Protein AF-A0A8I1YJJ6-F1 (afdb_monomer_lite)

Sequence (77 aa):
MSRDLEDILLVIDGRKEVVAEIQQADADIRQFIAEQFAPLLENPDFDHFLAGNIRGPEGRIDIVRERFVSISQGAGD

Radius of gyration: 12.19 Å; chains: 1; bounding box: 31×23×31 Å

Foldseek 3Di:
DVVVVLVVLCCLLVPPCVLVVLLPDDLVSLQVQLVVLVVLLVDPCNLVVLVVRDDDDPCSSVSSVVSSVSSNPSNDD

Structure (mmCIF, N/CA/C/O backbone):
data_AF-A0A8I1YJJ6-F1
#
_entry.id   AF-A0A8I1YJJ6-F1
#
loop_
_atom_site.group_PDB
_atom_site.id
_atom_site.type_symbol
_atom_site.label_atom_id
_atom_site.label_alt_id
_atom_site.label_comp_id
_atom_site.label_asym_id
_atom_site.label_entity_id
_atom_site.label_seq_id
_atom_site.pdbx_PDB_ins_code
_atom_site.Cartn_x
_atom_site.Cartn_y
_atom_site.Cartn_z
_atom_site.occupancy
_atom_site.B_iso_or_equiv
_atom_site.auth_seq_id
_atom_site.auth_comp_id
_atom_site.auth_asym_id
_atom_site.auth_atom_id
_atom_site.pdbx_PDB_model_num
ATOM 1 N N . MET A 1 1 ? 15.047 1.330 8.651 1.00 54.19 1 MET A N 1
ATOM 2 C CA . MET A 1 1 ? 13.767 1.875 8.160 1.00 54.19 1 MET A CA 1
ATOM 3 C C . MET A 1 1 ? 13.454 1.468 6.714 1.00 54.19 1 MET A C 1
ATOM 5 O O . MET A 1 1 ? 12.303 1.594 6.347 1.00 54.19 1 MET A O 1
ATOM 9 N N . SER A 1 2 ? 14.394 0.961 5.888 1.00 59.56 2 SER A N 1
ATOM 10 C CA . SER A 1 2 ? 14.050 0.451 4.537 1.00 59.56 2 SER A CA 1
ATOM 11 C C . SER A 1 2 ? 13.496 -0.979 4.529 1.00 59.56 2 SER A C 1
ATOM 13 O O . SER A 1 2 ? 12.740 -1.326 3.633 1.00 59.56 2 SER A O 1
ATOM 15 N N . ARG A 1 3 ? 13.853 -1.798 5.531 1.00 70.94 3 ARG A N 1
ATOM 16 C CA . ARG A 1 3 ? 13.477 -3.217 5.588 1.00 70.94 3 ARG A CA 1
ATOM 17 C C . ARG A 1 3 ? 11.974 -3.426 5.774 1.00 70.94 3 ARG A C 1
ATOM 19 O O . ARG A 1 3 ? 11.395 -4.220 5.054 1.00 70.94 3 ARG A O 1
ATOM 26 N N . ASP A 1 4 ? 11.344 -2.648 6.655 1.00 82.75 4 ASP A N 1
ATOM 27 C CA . ASP A 1 4 ? 9.906 -2.774 6.925 1.00 82.75 4 ASP A CA 1
ATOM 28 C C . ASP A 1 4 ? 9.058 -2.459 5.677 1.00 82.75 4 ASP A C 1
ATOM 30 O O . ASP A 1 4 ? 8.090 -3.156 5.390 1.00 82.75 4 ASP A O 1
ATOM 34 N N . LEU A 1 5 ? 9.454 -1.456 4.882 1.00 89.19 5 LEU A N 1
ATOM 35 C CA . LEU A 1 5 ? 8.767 -1.104 3.635 1.00 89.19 5 LEU A CA 1
ATOM 36 C C . LEU A 1 5 ? 9.025 -2.117 2.508 1.00 89.19 5 LEU A C 1
ATOM 38 O O . LEU A 1 5 ? 8.122 -2.397 1.723 1.00 89.19 5 LEU A O 1
ATOM 42 N N . GLU A 1 6 ? 10.234 -2.673 2.420 1.00 92.31 6 GLU A N 1
ATOM 43 C CA . GLU A 1 6 ? 10.560 -3.745 1.470 1.00 92.31 6 GLU A CA 1
ATOM 44 C C . GLU A 1 6 ? 9.767 -5.025 1.773 1.00 92.31 6 GLU A C 1
ATOM 46 O O . GLU A 1 6 ? 9.216 -5.637 0.857 1.00 92.31 6 GLU A O 1
ATOM 51 N N . ASP A 1 7 ? 9.615 -5.374 3.052 1.00 91.81 7 ASP A N 1
ATOM 52 C CA . ASP A 1 7 ? 8.795 -6.506 3.487 1.00 91.81 7 ASP A CA 1
ATOM 53 C C . ASP A 1 7 ? 7.302 -6.268 3.176 1.00 91.81 7 ASP A C 1
ATOM 55 O O . ASP A 1 7 ? 6.631 -7.156 2.639 1.00 91.81 7 ASP A O 1
ATOM 59 N N . ILE A 1 8 ? 6.786 -5.054 3.426 1.00 93.75 8 ILE A N 1
ATOM 60 C CA . ILE A 1 8 ? 5.425 -4.662 3.016 1.00 93.75 8 ILE A CA 1
ATOM 61 C C . ILE A 1 8 ? 5.270 -4.796 1.497 1.00 93.75 8 ILE A C 1
ATOM 63 O O . ILE A 1 8 ? 4.312 -5.413 1.031 1.00 93.75 8 ILE A O 1
ATOM 67 N N . LEU A 1 9 ? 6.216 -4.267 0.717 1.00 95.44 9 LEU A N 1
ATOM 68 C CA . LEU A 1 9 ? 6.188 -4.343 -0.742 1.00 95.44 9 LEU A CA 1
ATOM 69 C C . LEU A 1 9 ? 6.114 -5.794 -1.230 1.00 95.44 9 LEU A C 1
ATOM 71 O O . LEU A 1 9 ? 5.312 -6.093 -2.113 1.00 95.44 9 LEU A O 1
ATOM 75 N N . LEU A 1 10 ? 6.905 -6.694 -0.644 1.00 93.94 10 LEU A N 1
ATOM 76 C CA . LEU A 1 10 ? 6.925 -8.115 -0.997 1.00 93.94 10 LEU A CA 1
ATOM 77 C C . LEU A 1 10 ? 5.562 -8.785 -0.780 1.00 93.94 10 LEU A C 1
ATOM 79 O O . LEU A 1 10 ? 5.115 -9.568 -1.623 1.00 93.94 10 LEU A O 1
ATOM 83 N N . VAL A 1 11 ? 4.878 -8.448 0.315 1.00 95.12 11 VAL A N 1
ATOM 84 C CA . VAL A 1 11 ? 3.525 -8.947 0.599 1.00 95.12 11 VAL A CA 1
ATOM 85 C C . VAL A 1 11 ? 2.514 -8.366 -0.389 1.00 95.12 11 VAL A C 1
ATOM 87 O O . VAL A 1 11 ? 1.730 -9.122 -0.970 1.00 95.12 11 VAL A O 1
ATOM 90 N N . ILE A 1 12 ? 2.540 -7.048 -0.611 1.00 96.12 12 ILE A N 1
ATOM 91 C CA . ILE A 1 12 ? 1.586 -6.372 -1.500 1.00 96.12 12 ILE A CA 1
ATOM 92 C C . ILE A 1 12 ? 1.770 -6.792 -2.957 1.00 96.12 12 ILE A C 1
ATOM 94 O O . ILE A 1 12 ? 0.780 -6.951 -3.669 1.00 96.12 12 ILE A O 1
ATOM 98 N N . ASP A 1 13 ? 3.001 -7.021 -3.409 1.00 96.00 13 ASP A N 1
ATOM 99 C CA . ASP A 1 13 ? 3.288 -7.564 -4.733 1.00 96.00 13 ASP A CA 1
ATOM 100 C C . ASP A 1 13 ? 2.828 -9.030 -4.824 1.00 96.00 13 ASP A C 1
ATOM 102 O O . ASP A 1 13 ? 1.980 -9.385 -5.659 1.00 96.00 13 ASP A O 1
ATOM 106 N N . GLY A 1 14 ? 3.324 -9.881 -3.926 1.00 94.44 14 GLY A N 1
ATOM 107 C CA . GLY A 1 14 ? 3.180 -11.333 -4.010 1.00 94.44 14 GLY A CA 1
ATOM 108 C C . GLY A 1 14 ? 1.770 -11.873 -3.754 1.00 94.44 14 GLY A C 1
ATOM 109 O O . GLY A 1 14 ? 1.427 -12.932 -4.285 1.00 94.44 14 GLY A O 1
ATOM 110 N N . ARG A 1 15 ? 0.928 -11.164 -2.991 1.00 95.50 15 ARG A N 1
ATOM 111 C CA . ARG A 1 15 ? -0.395 -11.652 -2.566 1.00 95.50 15 ARG A CA 1
ATOM 112 C C . ARG A 1 15 ? -1.524 -10.849 -3.200 1.00 95.50 15 ARG A C 1
ATOM 114 O O . ARG A 1 15 ? -1.894 -9.776 -2.736 1.00 95.50 15 ARG A O 1
ATOM 121 N N . LYS A 1 16 ? -2.111 -11.384 -4.269 1.00 92.62 16 LYS A N 1
ATOM 122 C CA . LYS A 1 16 ? -3.177 -10.701 -5.025 1.00 92.62 16 LYS A CA 1
ATOM 123 C C . LYS A 1 16 ? -4.472 -10.499 -4.231 1.00 92.62 16 LYS A C 1
ATOM 125 O O . LYS A 1 16 ? -5.222 -9.581 -4.540 1.00 92.62 16 LYS A O 1
ATOM 130 N N . GLU A 1 17 ? -4.718 -11.329 -3.225 1.00 96.2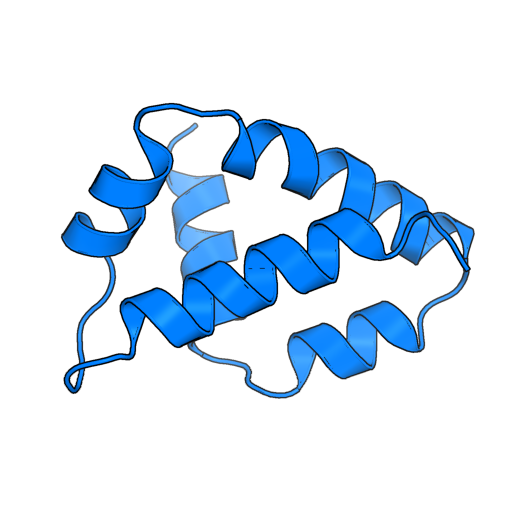5 17 GLU A N 1
ATOM 131 C CA . GLU A 1 17 ? -5.913 -11.303 -2.381 1.00 96.25 17 GLU A CA 1
ATOM 132 C C . GLU A 1 17 ? -5.833 -10.258 -1.259 1.00 96.25 17 GLU A C 1
ATOM 134 O O . GLU A 1 17 ? -6.859 -9.935 -0.668 1.00 96.25 17 GLU A O 1
ATOM 139 N N . VAL A 1 18 ? -4.644 -9.701 -0.980 1.00 95.94 18 VAL A N 1
ATOM 140 C CA . VAL A 1 18 ? -4.388 -8.886 0.222 1.00 95.94 18 VAL A CA 1
ATOM 141 C C . VAL A 1 18 ? -5.318 -7.680 0.342 1.00 95.94 18 VAL A C 1
ATOM 143 O O . VAL A 1 18 ? -5.783 -7.369 1.431 1.00 95.94 18 VAL A O 1
ATOM 146 N N . VAL A 1 19 ? -5.646 -7.031 -0.780 1.00 96.00 19 VAL A N 1
ATOM 147 C CA . VAL A 1 19 ? -6.572 -5.893 -0.781 1.00 96.00 19 VAL A CA 1
ATOM 148 C C . VAL A 1 19 ? -7.958 -6.349 -0.334 1.00 96.00 19 VAL A C 1
ATOM 150 O O . VAL A 1 19 ? -8.536 -5.740 0.554 1.00 96.00 19 VAL A O 1
ATOM 153 N N . ALA A 1 20 ? -8.475 -7.447 -0.890 1.00 95.88 20 ALA A N 1
ATOM 154 C CA . ALA A 1 20 ? -9.795 -7.961 -0.532 1.00 95.88 20 ALA A CA 1
ATOM 155 C C . ALA A 1 20 ? -9.861 -8.415 0.934 1.00 95.88 20 ALA A C 1
ATOM 157 O O . ALA A 1 20 ? -10.865 -8.187 1.600 1.00 95.88 20 ALA A O 1
ATOM 158 N N . GLU A 1 21 ? -8.790 -9.017 1.448 1.00 96.00 21 GLU A N 1
ATOM 159 C CA . GLU A 1 21 ? -8.698 -9.423 2.853 1.00 96.00 21 GLU A CA 1
ATOM 160 C C . GLU A 1 21 ? -8.692 -8.222 3.805 1.00 96.00 21 GLU A C 1
ATOM 162 O O . GLU A 1 21 ? -9.392 -8.248 4.812 1.00 96.00 21 GLU A O 1
ATOM 167 N N . ILE A 1 22 ? -7.961 -7.152 3.469 1.00 96.00 22 ILE A N 1
ATOM 168 C CA . ILE A 1 22 ? -7.969 -5.901 4.245 1.00 96.00 22 ILE A CA 1
ATOM 169 C C . ILE A 1 22 ? -9.364 -5.265 4.226 1.00 96.00 22 ILE A C 1
ATOM 171 O O . ILE A 1 22 ? -9.832 -4.784 5.253 1.00 96.00 22 ILE A O 1
ATOM 175 N N . GLN A 1 23 ? -10.056 -5.294 3.085 1.00 94.00 23 GLN A N 1
ATOM 176 C CA . GLN A 1 23 ? -11.410 -4.741 2.969 1.00 94.00 23 GLN A CA 1
ATOM 177 C C . GLN A 1 23 ? -12.459 -5.527 3.773 1.00 94.00 23 GLN A C 1
ATOM 179 O O . GLN A 1 23 ? -13.464 -4.954 4.189 1.00 94.00 23 G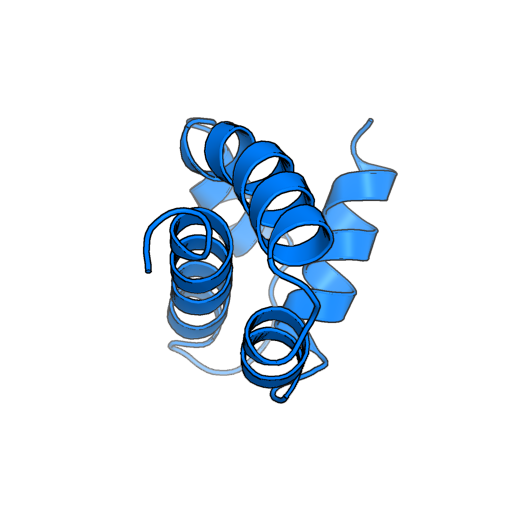LN A O 1
ATOM 184 N N . GLN A 1 24 ? -12.221 -6.822 4.002 1.00 95.69 24 GLN A N 1
ATOM 185 C CA . GLN A 1 24 ? -13.069 -7.697 4.820 1.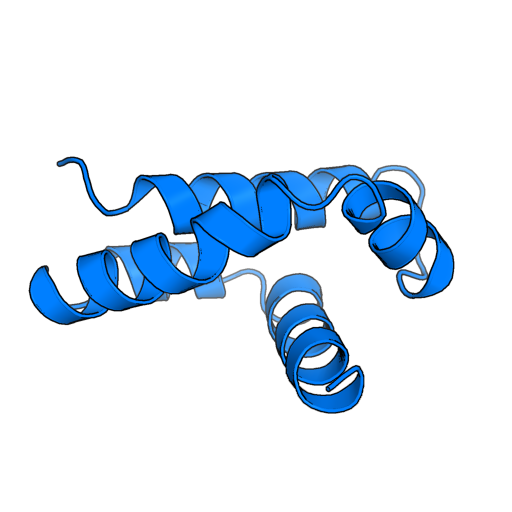00 95.69 24 GLN A CA 1
ATOM 186 C C . GLN A 1 24 ? -12.732 -7.654 6.318 1.00 95.69 24 GLN A C 1
ATOM 188 O O . GLN A 1 24 ? -13.442 -8.278 7.106 1.00 95.69 24 GLN A O 1
ATOM 193 N N . ALA A 1 25 ? -11.657 -6.967 6.711 1.00 95.62 25 ALA A N 1
ATOM 194 C CA . ALA A 1 25 ? -11.301 -6.794 8.112 1.00 95.62 25 ALA A CA 1
ATOM 195 C C . ALA A 1 25 ? -12.262 -5.828 8.821 1.00 95.62 25 ALA A C 1
ATOM 197 O O . ALA A 1 25 ? -12.982 -5.052 8.187 1.00 95.62 25 ALA A O 1
ATOM 198 N N . ASP A 1 26 ? -12.238 -5.860 10.153 1.00 96.44 26 ASP A N 1
ATOM 199 C CA . ASP A 1 26 ? -12.990 -4.918 10.978 1.00 96.44 26 ASP A CA 1
ATOM 200 C C . ASP A 1 26 ? -12.586 -3.467 10.663 1.00 96.44 26 ASP A C 1
ATOM 202 O O . ASP A 1 26 ? -11.452 -3.175 10.268 1.00 96.44 26 ASP A O 1
ATOM 206 N N . ALA A 1 27 ? -13.536 -2.540 10.812 1.00 94.31 27 ALA A N 1
ATOM 207 C CA . ALA A 1 27 ? -13.370 -1.156 10.371 1.00 94.31 27 ALA A CA 1
ATOM 208 C C . ALA A 1 27 ? -12.187 -0.439 11.047 1.00 94.31 27 ALA A C 1
ATOM 210 O O . ALA A 1 27 ? -11.522 0.373 10.410 1.00 94.31 27 ALA A O 1
ATOM 211 N N . ASP A 1 28 ? -11.896 -0.756 12.309 1.00 95.19 28 ASP A N 1
ATOM 212 C CA . ASP A 1 28 ? -10.755 -0.215 13.051 1.00 95.19 28 ASP A CA 1
ATOM 213 C C . ASP A 1 28 ? -9.411 -0.717 12.499 1.00 95.19 28 ASP A C 1
ATOM 215 O O . ASP A 1 28 ? -8.482 0.072 12.324 1.00 95.19 28 ASP A O 1
ATOM 219 N N . ILE A 1 29 ? -9.322 -2.002 12.146 1.00 96.00 29 ILE A N 1
ATOM 220 C CA . ILE A 1 29 ? -8.156 -2.593 11.480 1.00 96.00 29 ILE A CA 1
ATOM 221 C C . ILE A 1 29 ? -7.961 -1.976 10.097 1.00 96.00 29 ILE A C 1
ATOM 223 O O . ILE A 1 29 ? -6.846 -1.581 9.744 1.00 96.00 29 ILE A O 1
ATOM 227 N N . ARG A 1 30 ? -9.037 -1.859 9.317 1.00 96.31 30 ARG A N 1
ATOM 228 C CA . ARG A 1 30 ? -8.995 -1.265 7.979 1.00 96.31 30 ARG A CA 1
ATOM 229 C C . ARG A 1 30 ? -8.547 0.198 8.029 1.00 96.31 30 ARG A C 1
ATOM 231 O O . ARG A 1 30 ? -7.658 0.578 7.268 1.00 96.31 30 ARG A O 1
ATOM 238 N N . GLN A 1 31 ? -9.096 0.979 8.962 1.00 96.06 31 GLN A N 1
ATOM 239 C CA . GLN A 1 31 ? -8.707 2.367 9.219 1.00 96.06 31 GLN A CA 1
ATOM 240 C C . GLN A 1 31 ? -7.226 2.471 9.585 1.00 96.06 31 GLN A C 1
ATOM 242 O O . GLN A 1 31 ? -6.491 3.247 8.976 1.00 96.06 31 GLN A O 1
ATOM 247 N N . PHE A 1 32 ? -6.774 1.659 10.542 1.00 96.12 32 PHE A N 1
ATOM 248 C CA . PHE A 1 32 ? -5.385 1.663 10.986 1.00 96.12 32 PHE A CA 1
ATOM 249 C C . PHE A 1 32 ? -4.424 1.384 9.825 1.00 96.12 32 PHE A C 1
ATOM 251 O O . PHE A 1 32 ? -3.454 2.116 9.633 1.00 96.12 32 PHE A O 1
ATOM 258 N N . ILE A 1 33 ? -4.703 0.357 9.016 1.00 96.06 33 ILE A N 1
ATOM 259 C CA . ILE A 1 33 ? -3.863 0.011 7.863 1.00 96.06 33 ILE A CA 1
ATOM 260 C C . ILE A 1 33 ? -3.867 1.152 6.833 1.00 96.06 33 ILE A C 1
ATOM 262 O O . ILE A 1 33 ? -2.799 1.524 6.342 1.00 96.06 33 ILE A O 1
ATOM 266 N N . ALA A 1 34 ? -5.028 1.741 6.536 1.00 96.56 34 ALA A N 1
ATOM 267 C CA . ALA A 1 34 ? -5.139 2.859 5.602 1.00 96.56 34 ALA A CA 1
ATOM 268 C C . ALA A 1 34 ? -4.286 4.067 6.038 1.00 96.56 34 ALA A C 1
ATOM 270 O O . ALA A 1 34 ? -3.541 4.625 5.227 1.00 96.56 34 ALA A O 1
ATOM 271 N N . GLU A 1 35 ? -4.318 4.410 7.329 1.00 96.00 35 GLU A N 1
ATOM 272 C CA . GLU A 1 35 ? -3.515 5.488 7.920 1.00 96.00 35 GLU A CA 1
ATOM 273 C C . GLU A 1 35 ? -2.006 5.229 7.841 1.00 96.00 35 GLU A C 1
ATOM 275 O O . GLU A 1 35 ? -1.236 6.175 7.699 1.00 96.00 35 GLU A O 1
ATOM 280 N N . GLN A 1 36 ? -1.562 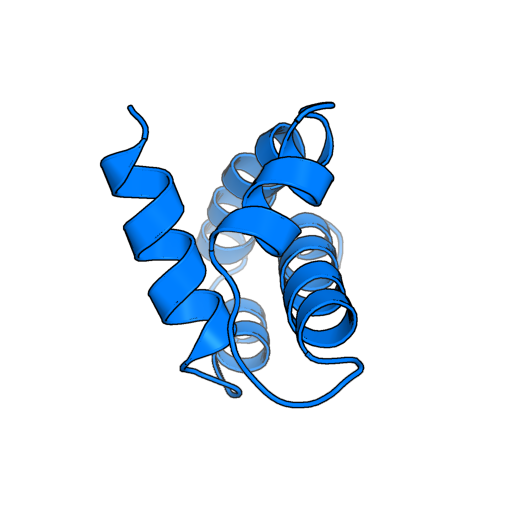3.968 7.898 1.00 94.88 36 GLN A N 1
ATOM 281 C CA . GLN A 1 36 ? -0.144 3.635 7.713 1.00 94.88 36 GLN A CA 1
ATOM 282 C C . GLN A 1 36 ? 0.289 3.702 6.241 1.00 94.88 36 GLN A C 1
ATOM 284 O O . GLN A 1 36 ? 1.449 3.998 5.954 1.00 94.88 36 GLN A O 1
ATOM 289 N N . PHE A 1 37 ? -0.620 3.428 5.301 1.00 95.44 37 PHE A N 1
ATOM 290 C CA . PHE A 1 37 ? -0.317 3.419 3.867 1.00 95.44 37 PHE A CA 1
ATOM 291 C C . PHE A 1 37 ? -0.343 4.815 3.236 1.00 95.44 37 PHE A C 1
ATOM 293 O O . PHE A 1 37 ? 0.427 5.066 2.308 1.00 95.44 37 PHE A O 1
ATOM 300 N N . ALA A 1 38 ? -1.178 5.732 3.733 1.00 95.50 38 ALA A N 1
ATOM 301 C CA . ALA A 1 38 ? -1.281 7.084 3.182 1.00 95.50 38 ALA A CA 1
ATOM 302 C C . ALA A 1 38 ? 0.071 7.843 3.146 1.00 95.50 38 ALA A C 1
ATOM 304 O O . ALA A 1 38 ? 0.447 8.303 2.065 1.00 95.50 38 ALA A O 1
ATOM 305 N N . PRO A 1 39 ? 0.886 7.881 4.222 1.00 94.38 39 PRO A N 1
ATOM 306 C CA . PRO A 1 39 ? 2.189 8.552 4.195 1.00 94.38 39 PRO A CA 1
ATOM 307 C C . PRO A 1 39 ? 3.200 7.923 3.225 1.00 94.38 39 PRO A C 1
ATOM 309 O O . PRO A 1 39 ? 4.120 8.599 2.768 1.00 94.38 39 PRO A O 1
ATOM 312 N N . LEU A 1 40 ? 3.057 6.630 2.902 1.00 93.56 40 LEU A N 1
ATOM 313 C CA . LEU A 1 40 ? 3.931 5.961 1.933 1.00 93.56 40 LEU A CA 1
ATOM 314 C C . LEU A 1 40 ? 3.688 6.496 0.521 1.00 93.56 40 LEU A C 1
ATOM 316 O O . LEU A 1 40 ? 4.644 6.692 -0.223 1.00 93.56 40 LEU A O 1
ATOM 320 N N . LEU A 1 41 ? 2.427 6.770 0.179 1.00 95.00 41 LEU A N 1
ATOM 321 C CA . LEU A 1 41 ? 2.032 7.344 -1.1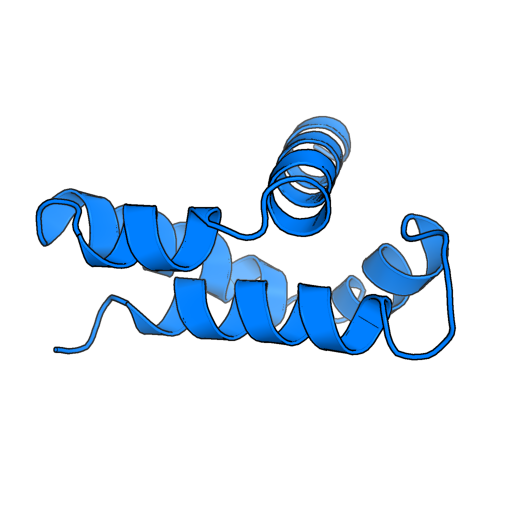10 1.00 95.00 41 LEU A CA 1
ATOM 322 C C . LEU A 1 41 ? 2.382 8.833 -1.232 1.00 95.00 41 LEU A C 1
ATOM 324 O O . LEU A 1 41 ? 2.568 9.325 -2.341 1.00 95.00 41 LEU A O 1
ATOM 328 N N . GLU A 1 42 ? 2.478 9.546 -0.110 1.00 95.06 42 GLU A N 1
ATOM 329 C CA . GLU A 1 42 ? 2.914 10.948 -0.068 1.00 95.06 42 GLU A CA 1
ATOM 330 C C . GLU A 1 42 ? 4.438 11.104 -0.201 1.00 95.06 42 GLU A C 1
ATOM 332 O O . GLU A 1 42 ? 4.931 12.208 -0.448 1.00 95.06 42 GLU A O 1
ATOM 337 N N . ASN A 1 43 ? 5.201 10.016 -0.054 1.00 94.25 43 ASN A N 1
ATOM 338 C CA . ASN A 1 43 ? 6.650 10.051 -0.182 1.00 94.25 43 ASN A CA 1
ATOM 339 C C . ASN A 1 43 ? 7.061 10.253 -1.658 1.00 94.25 43 ASN A C 1
ATOM 341 O O . ASN A 1 43 ? 6.768 9.393 -2.492 1.00 94.25 43 ASN A O 1
ATOM 345 N N . PRO A 1 44 ? 7.796 11.329 -2.003 1.00 94.12 44 PRO A N 1
ATOM 346 C CA . PRO A 1 44 ? 8.215 11.597 -3.382 1.00 94.12 44 PRO A CA 1
ATOM 347 C C . PRO A 1 44 ? 9.121 10.508 -3.977 1.00 94.12 44 PRO A C 1
ATOM 349 O O . PRO A 1 44 ? 9.163 10.347 -5.195 1.00 94.12 44 PRO A O 1
ATOM 352 N N . ASP A 1 45 ? 9.816 9.736 -3.138 1.00 94.25 45 ASP A N 1
ATOM 353 C CA . ASP A 1 45 ? 10.677 8.636 -3.577 1.00 94.25 45 ASP A CA 1
ATOM 354 C C . ASP A 1 45 ? 9.910 7.317 -3.772 1.00 94.25 45 ASP A C 1
ATOM 356 O O . ASP A 1 45 ? 10.509 6.316 -4.167 1.00 94.25 45 ASP A O 1
ATOM 360 N N . PHE A 1 46 ? 8.596 7.276 -3.515 1.00 95.00 46 PHE A N 1
ATOM 361 C CA . PHE A 1 46 ? 7.811 6.040 -3.567 1.00 95.00 46 PHE A CA 1
ATOM 362 C C . PHE A 1 46 ? 7.809 5.398 -4.959 1.00 95.00 46 PHE A C 1
ATOM 364 O O . PHE A 1 46 ? 8.101 4.210 -5.090 1.00 95.00 46 PHE A O 1
ATOM 371 N N . ASP A 1 47 ? 7.572 6.180 -6.014 1.00 94.75 47 ASP A N 1
ATOM 372 C CA . ASP A 1 47 ? 7.588 5.658 -7.386 1.00 94.75 47 ASP A CA 1
ATOM 373 C C . ASP A 1 47 ? 8.995 5.152 -7.774 1.00 94.75 47 ASP A C 1
ATOM 375 O O . ASP A 1 47 ? 9.136 4.114 -8.429 1.00 94.75 47 ASP A O 1
ATOM 379 N N . HIS A 1 48 ? 10.057 5.826 -7.309 1.00 94.94 48 HIS A N 1
ATOM 380 C CA . HIS A 1 48 ? 11.434 5.365 -7.511 1.00 94.94 48 HIS A CA 1
ATOM 381 C C . HIS A 1 48 ? 11.716 4.061 -6.750 1.00 94.94 48 HIS A C 1
ATOM 383 O O . HIS A 1 48 ? 12.333 3.141 -7.294 1.00 94.94 48 HIS A O 1
ATOM 389 N N . PHE A 1 49 ? 11.217 3.949 -5.520 1.00 95.19 49 PHE A N 1
ATOM 390 C CA . PHE A 1 49 ? 11.302 2.744 -4.707 1.00 95.19 49 PHE A CA 1
ATOM 391 C C . PHE A 1 49 ? 10.600 1.554 -5.379 1.00 95.19 49 PHE A C 1
ATOM 393 O O . PHE A 1 49 ? 11.203 0.480 -5.472 1.00 95.19 49 PHE A O 1
ATOM 400 N N . LEU A 1 50 ? 9.385 1.735 -5.913 1.00 95.88 50 LEU A N 1
ATOM 401 C CA . LEU A 1 50 ? 8.679 0.685 -6.657 1.00 95.88 50 LEU A CA 1
ATOM 402 C C . LEU A 1 50 ? 9.483 0.235 -7.885 1.00 95.88 50 LEU A C 1
ATOM 404 O O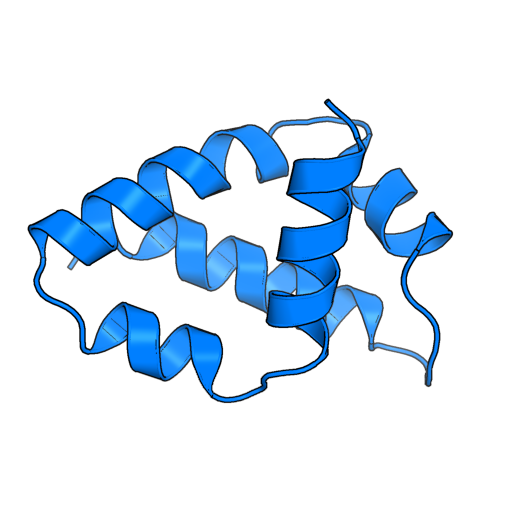 . LEU A 1 50 ? 9.699 -0.963 -8.071 1.00 95.88 50 LEU A O 1
ATOM 408 N N . ALA A 1 51 ? 9.988 1.179 -8.684 1.00 94.94 51 ALA A N 1
ATOM 409 C CA . ALA A 1 51 ? 10.795 0.873 -9.866 1.00 94.94 51 ALA A CA 1
ATOM 410 C C . ALA A 1 51 ? 12.114 0.150 -9.524 1.00 94.94 51 ALA A C 1
ATOM 412 O O . ALA A 1 51 ? 12.569 -0.726 -10.266 1.00 94.94 51 ALA A O 1
ATOM 413 N N . GLY A 1 52 ? 12.725 0.485 -8.385 1.00 95.38 52 GLY A N 1
ATOM 414 C CA . GLY A 1 52 ? 13.956 -0.139 -7.908 1.00 95.38 52 GLY A CA 1
ATOM 415 C C . GLY A 1 52 ? 13.777 -1.591 -7.457 1.00 95.38 52 GLY A C 1
ATOM 416 O O . GLY A 1 52 ? 14.671 -2.409 -7.702 1.00 95.38 52 GLY A O 1
ATOM 417 N N . ASN A 1 53 ? 12.624 -1.924 -6.865 1.00 94.81 53 ASN A N 1
ATOM 418 C CA . ASN A 1 53 ? 12.414 -3.186 -6.144 1.00 94.81 53 ASN A CA 1
ATOM 419 C C . ASN A 1 53 ? 11.468 -4.172 -6.841 1.00 94.81 53 ASN A C 1
ATOM 421 O O . ASN A 1 53 ? 11.596 -5.380 -6.647 1.00 94.81 53 ASN A O 1
ATOM 425 N N . ILE A 1 54 ? 10.557 -3.704 -7.695 1.00 95.19 54 ILE A N 1
ATOM 426 C CA . ILE A 1 54 ? 9.666 -4.592 -8.444 1.00 95.19 54 ILE A CA 1
ATOM 427 C C . ILE A 1 54 ? 10.402 -5.170 -9.658 1.00 95.19 54 ILE A C 1
ATOM 429 O O . ILE A 1 54 ? 11.141 -4.493 -10.382 1.00 95.19 54 ILE A O 1
ATOM 433 N N . ARG A 1 55 ? 10.192 -6.466 -9.884 1.00 92.00 55 ARG A N 1
ATOM 434 C CA . ARG A 1 55 ? 10.639 -7.210 -11.065 1.00 92.00 55 ARG A CA 1
ATOM 435 C C . ARG A 1 55 ? 9.432 -7.923 -11.658 1.00 92.00 55 ARG A C 1
ATOM 437 O O . ARG A 1 55 ? 8.548 -8.348 -10.921 1.00 92.00 55 ARG A O 1
ATOM 444 N N . GLY A 1 56 ? 9.396 -8.083 -12.976 1.00 88.69 56 GLY A N 1
ATOM 445 C CA . GLY A 1 56 ? 8.306 -8.797 -13.633 1.00 88.69 56 GLY A CA 1
ATOM 446 C C . GLY A 1 56 ? 7.919 -8.196 -14.979 1.00 88.69 56 GLY A C 1
ATOM 447 O O . GLY A 1 56 ? 8.683 -7.406 -15.537 1.00 88.69 56 GLY A O 1
ATOM 448 N N . PRO A 1 57 ? 6.757 -8.602 -15.518 1.00 92.62 57 PRO A N 1
ATOM 449 C CA . PRO A 1 57 ? 6.255 -8.084 -16.781 1.00 92.62 57 PRO A CA 1
ATOM 450 C C . PRO A 1 57 ? 5.921 -6.591 -16.690 1.00 92.62 57 PRO A C 1
ATOM 452 O O . PRO A 1 57 ? 5.726 -6.034 -15.606 1.00 92.62 57 PRO A O 1
ATOM 455 N N . GLU A 1 58 ? 5.820 -5.960 -17.857 1.00 93.50 58 GLU A N 1
ATOM 456 C CA . GLU A 1 58 ? 5.323 -4.592 -17.997 1.00 93.50 58 GLU A CA 1
ATOM 457 C C . GLU A 1 58 ? 3.955 -4.427 -17.304 1.00 93.50 58 GLU A C 1
ATOM 459 O O . GLU A 1 58 ? 3.128 -5.341 -17.310 1.00 93.50 58 GLU A O 1
ATOM 464 N N . GLY A 1 59 ? 3.745 -3.282 -16.647 1.00 94.94 59 GLY A N 1
ATOM 465 C CA . GLY A 1 59 ? 2.530 -2.981 -15.877 1.00 94.94 59 GLY A CA 1
ATOM 466 C C . GLY A 1 59 ? 2.506 -3.523 -14.442 1.00 94.94 59 GLY A C 1
ATOM 467 O O . GLY A 1 59 ? 1.592 -3.214 -13.679 1.00 94.94 59 GLY A O 1
ATOM 468 N N . ARG A 1 60 ? 3.509 -4.304 -14.011 1.00 96.06 60 ARG A N 1
ATOM 469 C CA . ARG A 1 60 ? 3.543 -4.834 -12.636 1.00 96.06 60 ARG A CA 1
ATOM 470 C C . ARG A 1 60 ? 3.637 -3.738 -11.570 1.00 96.06 60 ARG A C 1
ATOM 472 O O . ARG A 1 60 ? 2.995 -3.857 -10.530 1.00 96.06 60 ARG A O 1
ATOM 479 N N . ILE A 1 61 ? 4.404 -2.683 -11.843 1.00 97.19 61 ILE A N 1
ATOM 480 C CA . ILE A 1 61 ? 4.531 -1.517 -10.956 1.00 97.19 61 ILE A CA 1
ATOM 481 C C . ILE A 1 61 ? 3.169 -0.844 -10.763 1.00 97.19 61 ILE A C 1
ATOM 483 O O . ILE A 1 61 ? 2.794 -0.561 -9.628 1.00 97.19 61 ILE A O 1
ATOM 487 N N . ASP A 1 62 ? 2.406 -0.667 -11.843 1.00 96.81 62 ASP A N 1
ATOM 488 C CA . ASP A 1 62 ? 1.091 -0.025 -11.797 1.00 96.81 62 ASP A CA 1
ATOM 489 C C . ASP A 1 62 ? 0.103 -0.828 -10.947 1.00 96.81 62 ASP A C 1
ATOM 491 O O . ASP A 1 62 ? -0.574 -0.261 -10.092 1.00 96.81 62 ASP A O 1
ATOM 495 N N . ILE A 1 63 ? 0.095 -2.159 -11.098 1.00 96.62 63 ILE A N 1
ATOM 496 C CA . ILE A 1 63 ? -0.731 -3.060 -10.278 1.00 96.62 63 ILE A CA 1
ATOM 497 C C . ILE A 1 63 ? -0.394 -2.908 -8.790 1.00 96.62 63 ILE A C 1
ATOM 499 O O . ILE A 1 63 ? -1.290 -2.856 -7.949 1.00 96.62 63 ILE A O 1
ATOM 503 N N . VAL A 1 64 ? 0.892 -2.870 -8.435 1.00 97.12 64 VAL A N 1
ATOM 504 C CA . VAL A 1 64 ? 1.297 -2.721 -7.031 1.00 97.12 64 VAL A CA 1
ATOM 505 C C . VAL A 1 64 ? 0.916 -1.344 -6.503 1.00 97.12 64 VAL A C 1
ATOM 507 O O . VAL A 1 64 ? 0.341 -1.252 -5.420 1.00 97.12 64 VAL A O 1
ATOM 510 N N . ARG A 1 65 ? 1.152 -0.284 -7.279 1.00 97.06 65 ARG A N 1
ATOM 511 C CA . ARG A 1 65 ? 0.759 1.084 -6.922 1.00 97.06 65 ARG A CA 1
ATOM 512 C C . ARG A 1 65 ? -0.747 1.191 -6.677 1.00 97.06 65 ARG A C 1
ATOM 514 O O . ARG A 1 65 ? -1.158 1.757 -5.668 1.00 97.06 65 ARG A O 1
ATOM 521 N N . GLU A 1 66 ? -1.563 0.591 -7.540 1.00 97.06 66 GLU A N 1
ATOM 522 C CA . GLU A 1 66 ? -3.021 0.541 -7.389 1.00 97.06 66 GLU A CA 1
ATOM 523 C C . GLU A 1 66 ? -3.447 -0.160 -6.090 1.00 97.06 66 GLU A C 1
ATOM 525 O O . GLU A 1 66 ? -4.368 0.299 -5.412 1.00 97.06 66 GLU A O 1
ATOM 530 N N . ARG A 1 67 ? -2.745 -1.224 -5.680 1.00 97.38 67 ARG A N 1
ATOM 531 C CA . ARG A 1 67 ? -3.004 -1.890 -4.393 1.00 97.38 67 ARG A CA 1
ATOM 532 C C . ARG A 1 67 ? -2.691 -0.986 -3.208 1.00 97.38 67 ARG A C 1
ATOM 534 O O . ARG A 1 67 ? -3.509 -0.914 -2.298 1.00 97.38 67 ARG A O 1
ATOM 541 N N . PHE A 1 68 ? -1.558 -0.279 -3.220 1.00 97.19 68 PHE A N 1
ATOM 542 C CA . PHE A 1 68 ? -1.232 0.682 -2.158 1.00 97.19 68 PHE A CA 1
ATOM 543 C C . PHE A 1 68 ? -2.299 1.781 -2.048 1.00 97.19 68 PHE A C 1
ATOM 545 O O . PHE A 1 68 ? -2.743 2.075 -0.941 1.00 97.19 68 PHE A O 1
ATOM 552 N N . VAL A 1 69 ? -2.766 2.321 -3.182 1.00 96.81 69 VAL A N 1
ATOM 553 C CA . VAL A 1 69 ? -3.859 3.314 -3.226 1.00 96.81 69 VAL A CA 1
ATOM 554 C C . VAL A 1 69 ? -5.171 2.735 -2.693 1.00 96.81 69 VAL A C 1
ATOM 556 O O . VAL A 1 69 ? -5.841 3.362 -1.877 1.00 96.81 69 VAL A O 1
ATOM 559 N N . SER A 1 70 ? -5.530 1.520 -3.105 1.00 96.31 70 SER A N 1
ATOM 560 C CA . SER A 1 70 ? -6.753 0.856 -2.635 1.00 96.31 70 SER A CA 1
ATOM 561 C C . SER A 1 70 ? -6.728 0.623 -1.121 1.00 96.31 70 SER A C 1
ATOM 563 O O . SER A 1 70 ? -7.749 0.748 -0.450 1.00 96.31 70 SER A O 1
ATOM 565 N N . ILE A 1 71 ? -5.554 0.299 -0.572 1.00 96.62 71 ILE A N 1
ATOM 566 C CA . ILE A 1 71 ? -5.363 0.099 0.867 1.00 96.62 71 ILE A CA 1
ATOM 567 C C . ILE A 1 71 ? -5.441 1.435 1.617 1.00 96.62 71 ILE A C 1
ATOM 569 O O . ILE A 1 71 ? -6.116 1.502 2.641 1.00 96.62 71 ILE A O 1
ATOM 573 N N . SER A 1 72 ? -4.839 2.514 1.101 1.00 95.94 72 SER A N 1
ATOM 574 C CA . SER A 1 72 ? -4.889 3.833 1.753 1.00 95.94 72 SER A CA 1
ATOM 575 C C . SER A 1 72 ? -6.291 4.454 1.785 1.00 95.94 72 SER A C 1
ATOM 577 O O . SER A 1 72 ? -6.537 5.370 2.562 1.00 95.94 72 SER A O 1
ATOM 579 N N . GLN A 1 73 ? -7.209 3.993 0.930 1.00 90.88 73 GLN A N 1
ATOM 580 C CA . GLN A 1 73 ? -8.585 4.496 0.840 1.00 90.88 73 GLN A CA 1
ATOM 581 C C . GLN A 1 73 ? -9.589 3.729 1.717 1.00 90.88 73 GLN A C 1
ATOM 583 O O . GLN A 1 73 ? -10.712 4.197 1.885 1.00 90.88 73 GLN A O 1
ATOM 588 N N . GLY A 1 74 ? -9.202 2.600 2.328 1.00 73.94 74 GLY A N 1
ATOM 589 C CA . GLY A 1 74 ? -10.093 1.772 3.161 1.00 73.94 74 GLY A CA 1
ATOM 590 C C . GLY A 1 74 ? -10.662 2.465 4.412 1.00 73.94 74 GLY A C 1
ATOM 591 O O . GLY A 1 74 ? -11.505 1.901 5.102 1.00 73.94 74 GLY A O 1
ATOM 592 N N . ALA A 1 75 ? -10.235 3.691 4.706 1.00 60.12 75 ALA A N 1
ATOM 593 C CA . ALA A 1 75 ? -10.739 4.522 5.795 1.00 60.12 75 ALA A CA 1
ATOM 594 C C . ALA A 1 75 ? -12.150 5.115 5.561 1.00 60.12 75 ALA A C 1
ATOM 596 O O . ALA A 1 75 ? -12.751 5.649 6.491 1.00 60.12 75 ALA A O 1
ATOM 597 N N . GLY A 1 76 ? -12.672 5.078 4.328 1.00 54.84 76 GLY A N 1
ATOM 598 C CA . GLY A 1 76 ? -13.851 5.857 3.926 1.00 54.84 76 GLY A CA 1
ATOM 599 C C . GLY A 1 76 ? -14.972 5.057 3.267 1.00 54.84 76 GLY A C 1
ATOM 600 O O . GLY A 1 76 ? -15.312 5.363 2.130 1.00 54.84 76 GLY A O 1
ATOM 601 N N . ASP A 1 77 ? -15.546 4.085 3.979 1.00 49.06 77 ASP A N 1
ATOM 602 C CA . ASP A 1 77 ? -16.860 3.477 3.687 1.00 49.06 77 ASP A CA 1
ATOM 603 C C . ASP A 1 77 ? -17.652 3.297 4.988 1.00 49.06 77 ASP A C 1
ATOM 605 O O . ASP A 1 77 ? -17.093 2.666 5.923 1.00 49.06 77 ASP A O 1
#

Secondary structure (DSSP, 8-state):
-HHHHHHHHHHHHH-TTHHHHHHTS-HHHHHHHHHHHHHHHH-TTHHHHHHHH--SSTTHHHHHHHHHHHHHTTT--

Organism: Bradyrhizobium elkanii (NCBI:txid29448)

pLDDT: mean 91.76, std 10.46, range [49.06, 97.38]